Protein AF-A0A259LRX1-F1 (afdb_monomer_lite)

Structure (mmCIF, N/CA/C/O backbone):
data_AF-A0A259LRX1-F1
#
_entry.id   AF-A0A259LRX1-F1
#
loop_
_atom_site.group_PDB
_atom_site.id
_atom_site.type_symbol
_atom_site.label_atom_id
_atom_site.label_alt_id
_atom_site.label_comp_id
_atom_site.label_asym_id
_atom_site.label_entity_id
_atom_site.label_seq_id
_atom_site.pdbx_PDB_ins_code
_atom_site.Cartn_x
_atom_site.Cartn_y
_atom_site.Cartn_z
_atom_site.occupancy
_atom_site.B_iso_or_equiv
_atom_site.auth_seq_id
_atom_site.auth_comp_id
_atom_site.auth_asym_id
_atom_site.auth_atom_id
_atom_site.pdbx_PDB_model_num
ATOM 1 N N . MET A 1 1 ? 87.023 -0.215 -50.441 1.00 38.09 1 MET A N 1
ATOM 2 C CA . MET A 1 1 ? 86.492 1.044 -49.880 1.00 38.09 1 MET A CA 1
ATOM 3 C C . MET A 1 1 ? 86.187 0.751 -48.413 1.00 38.09 1 MET A C 1
ATOM 5 O O . MET A 1 1 ? 85.219 0.063 -48.152 1.00 38.09 1 MET A O 1
ATOM 9 N N . SER A 1 2 ? 87.177 0.835 -47.516 1.00 36.00 2 SER A N 1
ATOM 10 C CA . SER A 1 2 ? 87.458 2.015 -46.662 1.00 36.00 2 SER A CA 1
ATOM 11 C C . SER A 1 2 ? 86.255 2.383 -45.779 1.00 36.00 2 SER A C 1
ATOM 13 O O . SER A 1 2 ? 85.195 2.609 -46.335 1.00 36.00 2 SER A O 1
ATOM 15 N N . ARG A 1 3 ? 86.302 2.570 -44.456 1.00 31.27 3 ARG A N 1
ATOM 16 C CA . ARG A 1 3 ? 87.299 2.481 -43.370 1.00 31.27 3 ARG A CA 1
ATOM 17 C C . ARG A 1 3 ? 86.497 2.852 -42.091 1.00 31.27 3 ARG A C 1
ATOM 19 O O . ARG A 1 3 ? 85.777 3.832 -42.180 1.00 31.27 3 ARG A O 1
ATOM 26 N N . THR A 1 4 ? 86.697 2.147 -40.961 1.00 38.66 4 THR A N 1
ATOM 27 C CA . THR A 1 4 ? 86.875 2.705 -39.579 1.00 38.66 4 THR A CA 1
ATOM 28 C C . THR A 1 4 ? 85.667 3.473 -38.945 1.00 38.66 4 THR A C 1
ATOM 30 O O . THR A 1 4 ? 85.063 4.292 -39.608 1.00 38.66 4 THR A O 1
ATOM 33 N N . ARG A 1 5 ? 85.227 3.352 -37.674 1.00 39.44 5 ARG A N 1
ATOM 34 C CA . ARG A 1 5 ? 85.904 3.222 -36.362 1.00 39.44 5 ARG A CA 1
ATOM 35 C C . ARG A 1 5 ? 84.874 2.917 -35.239 1.00 39.44 5 ARG A C 1
ATOM 37 O O . ARG A 1 5 ? 83.744 3.381 -35.319 1.00 39.44 5 ARG A O 1
ATOM 44 N N . ASN A 1 6 ? 85.330 2.218 -34.191 1.00 39.12 6 ASN A N 1
ATOM 45 C CA . ASN A 1 6 ? 84.788 2.159 -32.815 1.00 39.12 6 ASN A CA 1
ATOM 46 C C . ASN A 1 6 ? 84.361 3.535 -32.261 1.00 39.12 6 ASN A C 1
ATOM 48 O O . ASN A 1 6 ? 84.956 4.529 -32.684 1.00 39.12 6 ASN A O 1
ATOM 52 N N . THR A 1 7 ? 83.486 3.582 -31.236 1.00 38.69 7 THR A N 1
ATOM 53 C CA . THR A 1 7 ? 83.815 3.982 -29.833 1.00 38.69 7 THR A CA 1
ATOM 54 C C . THR A 1 7 ? 82.566 3.997 -28.912 1.00 38.69 7 THR A C 1
ATOM 56 O O . THR A 1 7 ? 81.537 4.550 -29.276 1.00 38.69 7 THR A O 1
ATOM 59 N N . ASP A 1 8 ? 82.749 3.371 -27.742 1.00 36.41 8 ASP A N 1
ATOM 60 C CA . ASP A 1 8 ? 82.173 3.510 -26.386 1.00 36.41 8 ASP A CA 1
ATOM 61 C C . ASP A 1 8 ? 80.683 3.374 -26.001 1.00 36.41 8 ASP A C 1
ATOM 63 O O . ASP A 1 8 ? 79.798 4.124 -26.401 1.00 36.41 8 ASP A O 1
ATOM 67 N N . ASN A 1 9 ? 80.510 2.459 -25.033 1.00 42.97 9 ASN A N 1
ATOM 68 C CA . ASN A 1 9 ? 79.506 2.413 -23.968 1.00 42.97 9 ASN A CA 1
ATOM 69 C C . ASN A 1 9 ? 79.480 3.707 -23.139 1.00 42.97 9 ASN A C 1
ATOM 71 O O . ASN A 1 9 ? 80.552 4.141 -22.726 1.00 42.97 9 ASN A O 1
ATOM 75 N N . GLN A 1 10 ? 78.288 4.156 -22.703 1.00 38.97 10 GLN A N 1
ATOM 76 C CA . GLN A 1 10 ? 77.995 4.401 -21.274 1.00 38.97 10 GLN A CA 1
ATOM 77 C C . GLN A 1 10 ? 76.554 4.889 -20.967 1.00 38.97 10 GLN A C 1
ATOM 79 O O . GLN A 1 10 ? 76.077 5.826 -21.594 1.00 38.97 10 GLN A O 1
ATOM 84 N N . PHE A 1 11 ? 75.976 4.292 -19.905 1.00 35.16 11 PHE A N 1
ATOM 85 C CA . PHE A 1 11 ? 74.873 4.734 -19.013 1.00 35.16 11 PHE A CA 1
ATOM 86 C C . PHE A 1 11 ? 73.444 4.859 -19.606 1.00 35.16 11 PHE A C 1
ATOM 88 O O . PHE A 1 11 ? 73.268 5.309 -20.723 1.00 35.16 11 PHE A O 1
ATOM 95 N N . ALA A 1 12 ? 72.350 4.480 -18.934 1.00 34.88 12 ALA A N 1
ATOM 96 C CA . ALA A 1 12 ? 72.104 4.267 -17.509 1.00 34.88 12 ALA A CA 1
ATOM 97 C C . ALA A 1 12 ? 71.021 3.189 -17.275 1.00 34.88 12 ALA A C 1
ATOM 99 O O . ALA A 1 12 ? 70.099 3.032 -18.073 1.00 34.88 12 ALA A O 1
ATOM 100 N N . LEU A 1 13 ? 71.144 2.477 -16.151 1.00 39.62 13 LEU A N 1
ATOM 101 C CA . LEU A 1 13 ? 70.032 1.815 -15.471 1.00 39.62 13 LEU A CA 1
ATOM 102 C C . LEU A 1 13 ? 68.998 2.878 -15.086 1.00 39.62 13 LEU A C 1
ATOM 104 O O . LEU A 1 13 ? 69.352 3.803 -14.357 1.00 39.62 13 LEU A O 1
ATOM 108 N N . ASP A 1 14 ? 67.752 2.709 -15.518 1.00 36.44 14 ASP A N 1
ATOM 109 C CA . ASP A 1 14 ? 66.608 3.332 -14.860 1.00 36.44 14 ASP A CA 1
ATOM 110 C C . ASP A 1 14 ? 65.539 2.264 -14.613 1.00 36.44 14 ASP A C 1
ATOM 112 O O . ASP A 1 14 ? 65.049 1.602 -15.530 1.00 36.44 14 ASP A O 1
ATOM 116 N N . LEU A 1 15 ? 65.294 2.034 -13.328 1.00 47.12 15 LEU A N 1
ATOM 117 C CA . LEU A 1 15 ? 64.236 1.207 -12.773 1.00 47.12 15 LEU A CA 1
ATOM 118 C C . LEU A 1 15 ? 63.082 2.164 -12.463 1.00 47.12 15 LEU A C 1
ATOM 120 O O . LEU A 1 15 ? 63.223 3.009 -11.586 1.00 47.12 15 LEU A O 1
ATOM 124 N N . GLY A 1 16 ? 61.951 2.009 -13.142 1.00 35.22 16 GLY A N 1
ATOM 125 C CA . GLY A 1 16 ? 60.719 2.750 -12.852 1.00 35.22 16 GLY A CA 1
ATOM 126 C C . GLY A 1 16 ? 59.592 2.191 -13.712 1.00 35.22 16 GLY A C 1
ATOM 127 O O . GLY A 1 16 ? 59.544 2.445 -14.908 1.00 35.22 16 GLY A O 1
ATOM 128 N N . GLU A 1 17 ? 58.923 1.145 -13.238 1.00 38.59 17 GLU A N 1
ATOM 129 C CA . GLU A 1 17 ? 57.674 1.191 -12.462 1.00 38.59 17 GLU A CA 1
ATOM 130 C C . GLU A 1 17 ? 56.427 1.176 -13.356 1.00 38.59 17 GLU A C 1
ATOM 132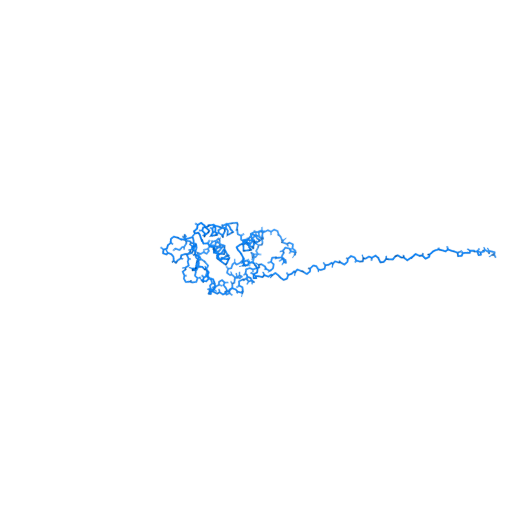 O O . GLU A 1 17 ? 56.190 2.048 -14.191 1.00 38.59 17 GLU A O 1
ATOM 137 N N . ASP A 1 18 ? 55.674 0.093 -13.154 1.00 40.38 18 ASP A N 1
ATOM 138 C CA . ASP A 1 18 ? 54.313 -0.197 -13.583 1.00 40.38 18 ASP A CA 1
ATOM 139 C C . ASP A 1 18 ? 53.484 1.033 -13.955 1.00 40.38 18 ASP A C 1
ATOM 141 O O . ASP A 1 18 ? 53.131 1.867 -13.122 1.00 40.38 18 ASP A O 1
ATOM 145 N N . THR A 1 19 ? 53.056 1.082 -15.214 1.00 37.00 19 THR A N 1
ATOM 146 C CA . THR A 1 19 ? 51.871 1.858 -15.576 1.00 37.00 19 THR A CA 1
ATOM 147 C C . THR A 1 19 ? 50.654 1.059 -15.108 1.00 37.00 19 THR A C 1
ATOM 149 O O . THR A 1 19 ? 50.413 -0.028 -15.638 1.00 37.00 19 THR A O 1
ATOM 152 N N . PRO A 1 20 ? 49.870 1.535 -14.121 1.00 41.22 20 PRO A N 1
ATOM 153 C CA . PRO A 1 20 ? 48.747 0.764 -13.634 1.00 41.22 20 PRO A CA 1
ATOM 154 C C . PRO A 1 20 ? 47.658 0.797 -14.703 1.00 41.22 20 PRO A C 1
ATOM 156 O O . PRO A 1 20 ? 47.102 1.846 -15.041 1.00 41.22 20 PRO A O 1
ATOM 159 N N . VAL A 1 21 ? 47.346 -0.383 -15.232 1.00 39.78 21 VAL A N 1
ATOM 160 C CA . VAL A 1 21 ? 46.067 -0.652 -15.880 1.00 39.78 21 VAL A CA 1
ATOM 161 C C . VAL A 1 21 ? 45.000 -0.227 -14.878 1.00 39.78 21 VAL A C 1
ATOM 163 O O . VAL A 1 21 ? 44.909 -0.785 -13.787 1.00 39.78 21 VAL A O 1
ATOM 166 N N . LYS A 1 22 ? 44.245 0.823 -15.207 1.00 35.78 22 LYS A N 1
ATOM 167 C CA . LYS A 1 22 ? 43.150 1.317 -14.375 1.00 35.78 22 LYS A CA 1
ATOM 168 C C . LYS A 1 22 ? 42.031 0.283 -14.444 1.00 35.78 22 LYS A C 1
ATOM 170 O O . LYS A 1 22 ? 41.156 0.360 -15.302 1.00 35.78 22 LYS A O 1
ATOM 175 N N . SER A 1 23 ? 42.140 -0.732 -13.594 1.00 37.19 23 SER A N 1
ATOM 176 C CA . SER A 1 23 ? 41.134 -1.754 -13.363 1.00 37.19 23 SER A CA 1
ATOM 177 C C . SER A 1 23 ? 39.817 -1.050 -13.084 1.00 37.19 23 SER A C 1
ATOM 179 O O . SER A 1 23 ? 39.687 -0.325 -12.100 1.00 37.19 23 SER A O 1
ATOM 181 N N . THR A 1 24 ? 38.861 -1.204 -13.991 1.00 37.25 24 THR A N 1
ATOM 182 C CA . THR A 1 24 ? 37.471 -0.857 -13.735 1.00 37.25 24 THR A CA 1
ATOM 183 C C . THR A 1 24 ? 37.028 -1.724 -12.565 1.00 37.25 24 THR A C 1
ATOM 185 O O . THR A 1 24 ? 36.812 -2.924 -12.722 1.00 37.25 24 THR A O 1
ATOM 188 N N . GLU A 1 25 ? 36.997 -1.133 -11.373 1.00 32.72 25 GLU A N 1
ATOM 189 C CA . GLU A 1 25 ? 36.380 -1.731 -10.201 1.00 32.72 25 GLU A CA 1
ATOM 190 C C . GLU A 1 25 ? 34.937 -2.055 -10.578 1.00 32.72 25 GLU A C 1
ATOM 192 O O . GLU A 1 25 ? 34.113 -1.168 -10.798 1.00 32.72 25 GLU A O 1
ATOM 197 N N . ILE A 1 26 ? 34.651 -3.347 -10.716 1.00 38.97 26 ILE A N 1
ATOM 198 C CA . ILE A 1 26 ? 33.288 -3.852 -10.698 1.00 38.97 26 ILE A CA 1
ATOM 199 C C . ILE A 1 26 ? 32.786 -3.508 -9.298 1.00 38.97 26 ILE A C 1
ATOM 201 O O . ILE A 1 26 ? 33.133 -4.180 -8.326 1.00 38.97 26 ILE A O 1
ATOM 205 N N . GLN A 1 27 ? 32.056 -2.399 -9.183 1.00 36.53 27 GLN A N 1
ATOM 206 C CA . GLN A 1 27 ? 31.294 -2.092 -7.986 1.00 36.53 27 GLN A CA 1
ATOM 207 C C . GLN A 1 27 ? 30.257 -3.200 -7.853 1.00 36.53 27 GLN A C 1
ATOM 209 O O . GLN A 1 27 ? 29.288 -3.266 -8.605 1.00 36.53 27 GLN A O 1
ATOM 214 N N . TRP A 1 28 ? 30.520 -4.122 -6.934 1.00 33.84 28 TRP A N 1
ATOM 215 C CA . TRP A 1 28 ? 29.535 -5.083 -6.481 1.00 33.84 28 TRP A CA 1
ATOM 216 C C . TRP A 1 28 ? 28.424 -4.273 -5.822 1.00 33.84 28 TRP A C 1
ATOM 218 O O . TRP A 1 28 ? 28.607 -3.739 -4.731 1.00 33.84 28 TRP A O 1
ATOM 228 N N . THR A 1 29 ? 27.304 -4.111 -6.521 1.00 44.41 29 THR A N 1
ATOM 229 C CA . THR A 1 29 ? 26.080 -3.579 -5.933 1.00 44.41 29 THR A CA 1
ATOM 230 C C . THR A 1 29 ? 25.726 -4.507 -4.776 1.00 44.41 29 THR A C 1
ATOM 232 O O . THR A 1 29 ? 25.499 -5.701 -4.990 1.00 44.41 29 THR A O 1
ATOM 235 N N . GLU A 1 30 ? 25.772 -3.997 -3.544 1.00 50.09 30 GLU A N 1
ATOM 236 C CA . GLU A 1 30 ? 25.347 -4.759 -2.370 1.00 50.09 30 GLU A CA 1
ATOM 237 C C . GLU A 1 30 ? 23.941 -5.327 -2.630 1.00 50.09 30 GLU A C 1
ATOM 239 O O . GLU A 1 30 ? 23.099 -4.625 -3.205 1.00 50.09 30 GLU A O 1
ATOM 244 N N . PRO A 1 31 ? 23.664 -6.589 -2.258 1.00 51.84 31 PRO A N 1
ATOM 245 C CA . PRO A 1 31 ? 22.336 -7.157 -2.428 1.00 51.84 31 PRO A CA 1
ATOM 246 C C . PRO A 1 31 ? 21.329 -6.263 -1.703 1.00 51.84 31 PRO A C 1
ATOM 248 O O . PRO A 1 31 ? 21.425 -6.072 -0.493 1.00 51.84 31 PRO A O 1
ATOM 251 N N . VAL A 1 32 ? 20.381 -5.691 -2.450 1.00 56.38 32 VAL A N 1
ATOM 252 C CA . VAL A 1 32 ? 19.362 -4.800 -1.887 1.00 56.38 32 VAL A CA 1
ATOM 253 C C . VAL A 1 32 ? 18.583 -5.569 -0.821 1.00 56.38 32 VAL A C 1
ATOM 255 O O . VAL A 1 32 ? 17.864 -6.525 -1.127 1.00 56.38 32 VAL A O 1
ATOM 258 N N . ASP A 1 33 ? 18.745 -5.172 0.442 1.00 68.19 33 ASP A N 1
ATOM 259 C CA . ASP A 1 33 ? 18.036 -5.805 1.546 1.00 68.19 33 ASP A CA 1
ATOM 260 C C . ASP A 1 33 ? 16.577 -5.333 1.565 1.00 68.19 33 ASP A C 1
ATOM 262 O O . ASP A 1 33 ? 16.231 -4.248 2.042 1.00 68.19 33 ASP A O 1
ATOM 266 N N . HIS A 1 34 ? 15.701 -6.175 1.018 1.00 66.81 34 HIS A N 1
ATOM 267 C CA . HIS A 1 34 ? 14.258 -5.962 1.004 1.00 66.81 34 HIS A CA 1
ATOM 268 C C . HIS A 1 34 ? 13.672 -5.777 2.414 1.00 66.81 34 HIS A C 1
ATOM 270 O O . HIS A 1 34 ? 12.684 -5.059 2.560 1.00 66.81 34 HIS A O 1
ATOM 276 N N . ALA A 1 35 ? 14.271 -6.377 3.453 1.00 70.06 35 ALA A N 1
ATOM 277 C CA . ALA A 1 35 ? 13.803 -6.211 4.829 1.00 70.06 35 ALA A CA 1
ATOM 278 C C . ALA A 1 35 ? 14.028 -4.777 5.326 1.00 70.06 35 ALA A C 1
ATOM 280 O O . ALA A 1 35 ? 13.190 -4.227 6.040 1.00 70.06 35 ALA A O 1
ATOM 281 N N . GLN A 1 36 ? 15.116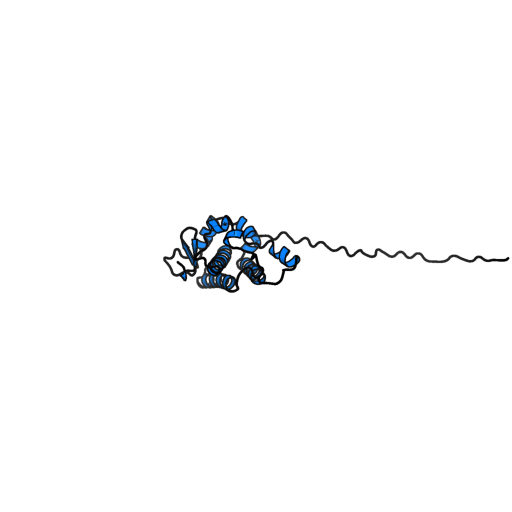 -4.139 4.889 1.00 81.50 36 GLN A N 1
ATOM 282 C CA . GLN A 1 36 ? 15.445 -2.777 5.290 1.00 81.50 36 GLN A CA 1
ATOM 283 C C . GLN A 1 36 ? 14.468 -1.747 4.709 1.00 81.50 36 GLN A C 1
ATOM 285 O O . GLN A 1 36 ? 14.141 -0.768 5.371 1.00 81.50 36 GLN A O 1
ATOM 290 N N . ARG A 1 37 ? 13.912 -1.992 3.514 1.00 86.19 37 ARG A N 1
ATOM 291 C CA . ARG A 1 37 ? 12.950 -1.079 2.864 1.00 86.19 37 ARG A CA 1
ATOM 292 C C . ARG A 1 37 ? 11.642 -0.898 3.640 1.00 86.19 37 ARG A C 1
ATOM 294 O O . ARG A 1 37 ? 10.991 0.128 3.476 1.00 86.19 37 ARG A O 1
ATOM 301 N N . LEU A 1 38 ? 11.269 -1.872 4.472 1.00 91.00 38 LEU A N 1
ATOM 302 C CA . LEU A 1 38 ? 10.085 -1.825 5.340 1.00 91.00 38 LEU A CA 1
ATOM 303 C C . LEU A 1 38 ? 10.449 -1.827 6.833 1.00 91.00 38 LEU A C 1
ATOM 305 O O . LEU A 1 38 ? 9.577 -2.052 7.671 1.00 91.00 38 LEU A O 1
ATOM 309 N N . ALA A 1 39 ? 11.714 -1.572 7.184 1.00 91.31 39 ALA A N 1
ATOM 310 C CA . ALA A 1 39 ? 12.160 -1.565 8.576 1.00 91.31 39 ALA A CA 1
ATOM 311 C C . ALA A 1 39 ? 11.645 -0.339 9.342 1.00 91.31 39 ALA A C 1
ATOM 313 O O . ALA A 1 39 ? 11.280 -0.442 10.514 1.00 91.31 39 ALA A O 1
ATOM 314 N N . THR A 1 40 ? 11.594 0.821 8.682 1.00 95.56 40 THR A N 1
ATOM 315 C CA . THR A 1 40 ? 11.133 2.077 9.282 1.00 95.56 40 THR A CA 1
ATOM 316 C C . THR A 1 40 ? 10.174 2.835 8.364 1.00 95.56 40 THR A C 1
ATOM 318 O O . THR A 1 40 ? 10.074 2.568 7.163 1.00 95.56 40 THR A O 1
ATOM 321 N N . LEU A 1 41 ? 9.465 3.813 8.939 1.00 96.19 41 LEU A N 1
ATOM 322 C CA . LEU A 1 41 ? 8.600 4.726 8.185 1.00 96.19 41 LEU A CA 1
ATOM 323 C C . LEU A 1 41 ? 9.397 5.485 7.121 1.00 96.19 41 LEU A C 1
ATOM 325 O O . LEU A 1 41 ? 8.982 5.533 5.966 1.00 96.19 41 LEU A O 1
ATOM 329 N N . SER A 1 42 ? 10.570 5.999 7.494 1.00 96.06 42 SER A N 1
ATOM 330 C CA . SER A 1 42 ? 11.454 6.739 6.593 1.00 96.06 42 SER A CA 1
ATOM 331 C C . SER A 1 42 ? 11.961 5.875 5.438 1.00 96.06 42 SER A C 1
ATOM 333 O O . SER A 1 42 ? 11.993 6.344 4.302 1.00 96.06 42 SER A O 1
ATOM 335 N N . ASP A 1 43 ? 12.312 4.609 5.695 1.00 95.25 43 ASP A N 1
ATOM 336 C CA . ASP A 1 43 ? 12.752 3.687 4.639 1.00 95.25 43 ASP A CA 1
ATOM 337 C C . ASP A 1 43 ? 11.622 3.400 3.644 1.00 95.25 43 ASP A C 1
ATOM 339 O O . ASP A 1 43 ? 11.839 3.397 2.429 1.00 95.25 43 ASP A O 1
ATOM 343 N N . THR A 1 44 ? 10.397 3.236 4.153 1.00 96.50 44 THR A N 1
ATOM 344 C CA . THR A 1 44 ? 9.215 2.997 3.313 1.00 96.50 44 THR A CA 1
ATOM 345 C C . THR A 1 44 ? 8.854 4.232 2.493 1.00 96.50 44 THR A C 1
AT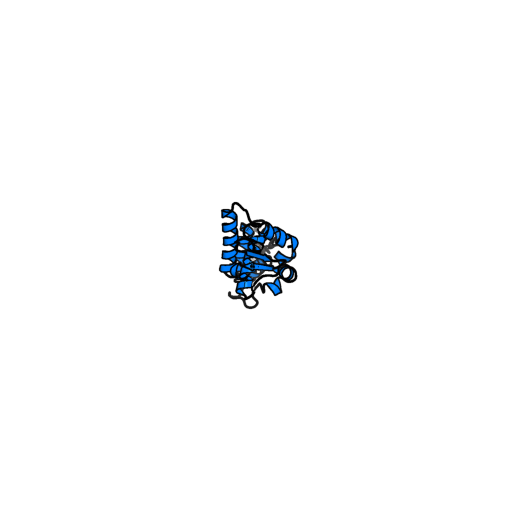OM 347 O O . THR A 1 44 ? 8.549 4.130 1.307 1.00 96.50 44 THR A O 1
ATOM 350 N N . GLU A 1 45 ? 8.920 5.424 3.079 1.00 96.94 45 GLU A N 1
ATOM 351 C CA . GLU A 1 45 ? 8.701 6.677 2.353 1.00 96.94 45 GLU A CA 1
ATOM 352 C C . GLU A 1 45 ? 9.767 6.910 1.279 1.00 96.94 45 GLU A C 1
ATOM 354 O O . GLU A 1 45 ? 9.434 7.334 0.171 1.00 96.94 45 GLU A O 1
ATOM 359 N N . ALA A 1 46 ? 11.032 6.598 1.575 1.00 95.38 46 ALA A N 1
ATOM 360 C CA . ALA A 1 46 ? 12.120 6.677 0.608 1.00 95.38 46 ALA A CA 1
ATOM 361 C C . ALA A 1 46 ? 11.905 5.700 -0.558 1.00 95.38 46 ALA A C 1
ATOM 363 O O . ALA A 1 46 ? 12.068 6.091 -1.714 1.00 95.38 46 ALA A O 1
ATOM 364 N N . LEU A 1 47 ? 11.469 4.468 -0.278 1.00 95.19 47 LEU A N 1
ATOM 365 C CA . LEU A 1 47 ? 11.068 3.496 -1.298 1.00 95.19 47 LEU A CA 1
ATOM 366 C C . LEU A 1 47 ? 9.942 4.048 -2.190 1.00 95.19 47 LEU A C 1
ATOM 368 O O . LEU A 1 47 ? 10.056 4.045 -3.415 1.00 95.19 47 LEU A O 1
ATOM 372 N N . LEU A 1 48 ? 8.867 4.567 -1.592 1.00 96.94 48 LEU A N 1
ATOM 373 C CA . LEU A 1 48 ? 7.741 5.134 -2.341 1.00 96.94 48 LEU A CA 1
ATOM 374 C C . LEU A 1 48 ? 8.167 6.352 -3.176 1.00 96.94 48 LEU A C 1
ATOM 376 O O . LEU A 1 48 ? 7.705 6.530 -4.305 1.00 96.94 48 LEU A O 1
ATOM 380 N N . ALA A 1 49 ? 9.076 7.178 -2.656 1.00 95.88 49 ALA A N 1
ATOM 381 C CA . ALA A 1 49 ? 9.652 8.292 -3.397 1.00 95.88 49 ALA A CA 1
ATOM 382 C C . ALA A 1 49 ? 10.478 7.812 -4.600 1.00 95.88 49 ALA A C 1
ATOM 384 O O . ALA A 1 49 ? 10.363 8.406 -5.673 1.00 95.88 49 ALA A O 1
ATOM 385 N N . GLN A 1 50 ? 11.246 6.727 -4.462 1.00 93.69 50 GLN A N 1
ATOM 386 C CA . GLN A 1 50 ? 11.979 6.109 -5.573 1.00 93.69 50 GLN A CA 1
ATOM 387 C C . GLN A 1 50 ? 11.024 5.593 -6.654 1.00 93.69 50 GLN A C 1
ATOM 389 O O . GLN A 1 50 ? 11.207 5.915 -7.825 1.00 93.69 50 GLN A O 1
ATOM 394 N N . TRP A 1 51 ? 9.943 4.899 -6.286 1.00 94.75 51 TRP A N 1
ATOM 395 C CA . TRP A 1 51 ? 8.926 4.460 -7.253 1.00 94.75 51 TRP A CA 1
ATOM 396 C C . TRP A 1 51 ? 8.239 5.631 -7.961 1.00 94.75 51 TRP A C 1
ATOM 398 O O . TRP A 1 51 ? 8.016 5.588 -9.171 1.00 94.75 51 TRP A O 1
ATOM 408 N N . GLN A 1 52 ? 7.933 6.709 -7.238 1.00 95.00 52 GLN A N 1
ATOM 409 C CA . GLN A 1 52 ? 7.384 7.924 -7.840 1.00 95.00 52 GLN A CA 1
ATOM 410 C C . GLN A 1 52 ? 8.384 8.572 -8.809 1.00 95.00 52 GLN A C 1
ATOM 412 O O . GLN A 1 52 ? 8.011 9.006 -9.900 1.00 95.00 52 GLN A O 1
ATOM 417 N N . GLN A 1 53 ? 9.664 8.639 -8.436 1.00 91.38 53 GLN A N 1
ATOM 418 C CA . GLN A 1 53 ? 10.727 9.148 -9.301 1.00 91.38 53 GLN A CA 1
ATOM 419 C C . GLN A 1 53 ? 10.938 8.254 -10.525 1.00 91.38 53 GLN A C 1
ATOM 421 O O . GLN A 1 53 ? 11.196 8.782 -11.600 1.00 91.38 53 GLN A O 1
ATOM 426 N N . ALA A 1 54 ? 10.741 6.945 -10.415 1.00 90.12 54 ALA A N 1
ATOM 427 C CA . ALA A 1 54 ? 10.756 6.027 -11.549 1.00 90.12 54 ALA A CA 1
ATOM 428 C C . ALA A 1 54 ? 9.486 6.118 -12.424 1.00 90.12 54 ALA A C 1
ATOM 430 O O . ALA A 1 54 ? 9.416 5.506 -13.486 1.00 90.12 54 ALA A O 1
ATOM 431 N N . GLY A 1 55 ? 8.473 6.889 -12.005 1.00 91.44 55 GLY A N 1
ATOM 432 C CA . GLY A 1 55 ? 7.193 7.005 -12.706 1.00 91.44 55 GLY A CA 1
ATOM 433 C C . GLY A 1 55 ? 6.289 5.780 -12.550 1.00 91.44 55 GLY A C 1
ATOM 434 O O . GLY A 1 55 ? 5.362 5.613 -13.336 1.00 91.44 55 GLY A O 1
ATOM 435 N N . TRP A 1 56 ? 6.554 4.920 -11.563 1.00 94.31 56 TRP A N 1
ATOM 436 C CA . TRP A 1 56 ? 5.772 3.708 -11.310 1.00 94.31 56 TRP A CA 1
ATOM 437 C C . TRP A 1 56 ? 4.445 4.035 -10.627 1.00 94.31 56 TRP A C 1
ATOM 439 O O . TRP A 1 56 ? 3.403 3.516 -11.010 1.00 94.31 56 TRP A O 1
ATOM 449 N N . ILE A 1 57 ? 4.475 4.939 -9.647 1.00 96.31 57 ILE A N 1
ATOM 450 C CA . ILE A 1 57 ? 3.291 5.418 -8.923 1.00 96.31 57 ILE A CA 1
ATOM 451 C C . ILE A 1 57 ? 3.170 6.938 -9.025 1.00 96.31 57 ILE A C 1
ATOM 453 O O . ILE A 1 57 ? 4.131 7.642 -9.348 1.00 96.31 57 ILE A O 1
ATOM 457 N N . ARG A 1 58 ? 1.981 7.472 -8.745 1.00 97.00 58 ARG A N 1
ATOM 458 C CA . ARG A 1 58 ? 1.699 8.905 -8.882 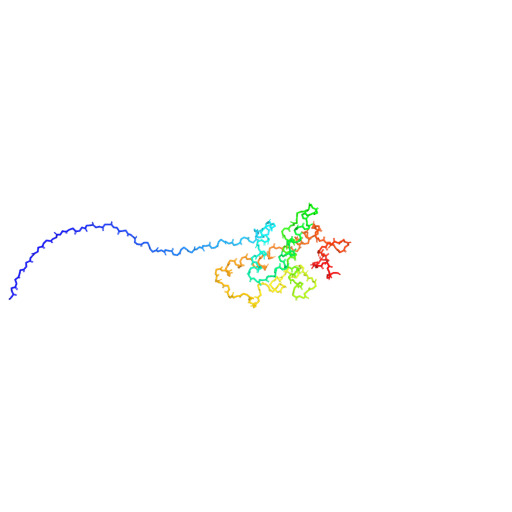1.00 97.00 58 ARG A CA 1
ATOM 459 C C . ARG A 1 58 ? 2.113 9.658 -7.615 1.00 97.00 58 ARG A C 1
ATOM 461 O O . ARG A 1 58 ? 2.111 9.082 -6.527 1.00 97.00 58 ARG A O 1
ATOM 468 N N . PRO A 1 59 ? 2.338 10.982 -7.699 1.00 98.12 59 PRO A N 1
ATOM 469 C CA . PRO A 1 59 ? 2.559 11.809 -6.511 1.00 98.12 59 PRO A CA 1
ATOM 470 C C . PRO A 1 59 ? 1.438 11.719 -5.468 1.00 98.12 59 PRO A C 1
ATOM 472 O O . PRO A 1 59 ? 1.691 11.852 -4.273 1.00 98.12 59 PRO A O 1
ATOM 475 N N . LEU A 1 60 ? 0.203 11.466 -5.914 1.00 98.50 60 LEU A N 1
ATOM 476 C CA . LEU A 1 60 ? -0.937 11.255 -5.025 1.00 98.50 60 LEU A CA 1
ATOM 477 C C . LEU A 1 60 ? -0.760 10.013 -4.144 1.0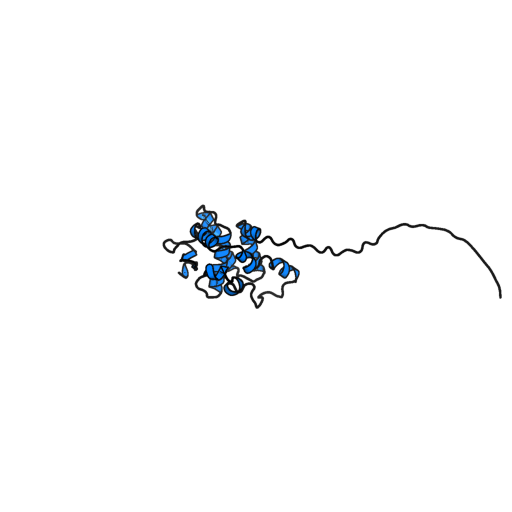0 98.50 60 LEU A C 1
ATOM 479 O O . LEU A 1 60 ? -1.105 10.060 -2.971 1.00 98.50 60 LEU A O 1
ATOM 483 N N . ASP A 1 61 ? -0.202 8.930 -4.683 1.00 98.62 61 ASP A N 1
ATOM 484 C CA . ASP A 1 61 ? -0.067 7.662 -3.964 1.00 98.62 61 ASP A CA 1
ATOM 485 C C . ASP A 1 61 ? 0.947 7.795 -2.815 1.00 98.62 61 ASP A C 1
ATOM 487 O O . ASP A 1 61 ? 0.692 7.344 -1.699 1.00 98.62 61 ASP A O 1
ATOM 491 N N . THR A 1 62 ? 2.051 8.520 -3.042 1.00 98.56 62 THR A N 1
ATOM 492 C CA . THR A 1 62 ? 3.016 8.847 -1.976 1.00 98.56 62 THR A CA 1
ATOM 493 C C . THR A 1 62 ? 2.464 9.874 -0.990 1.00 98.56 62 THR A C 1
ATOM 495 O O . THR A 1 62 ? 2.707 9.772 0.210 1.00 98.56 62 THR A O 1
ATOM 498 N N . GLY A 1 63 ? 1.708 10.863 -1.480 1.00 98.62 63 GLY A N 1
ATOM 499 C CA . GLY A 1 63 ? 1.038 11.855 -0.640 1.00 98.62 63 GLY A CA 1
ATOM 500 C C . GLY A 1 63 ? 0.020 11.222 0.298 1.00 98.62 63 GLY A C 1
ATOM 501 O O . GLY A 1 63 ? -0.050 11.600 1.462 1.00 98.62 63 GLY A O 1
ATOM 502 N N . PHE A 1 64 ? -0.710 10.216 -0.177 1.00 98.69 64 PHE A N 1
ATOM 503 C CA . PHE A 1 64 ? -1.663 9.491 0.644 1.00 98.69 64 PHE A CA 1
ATOM 504 C C . PHE A 1 64 ? -0.972 8.674 1.743 1.00 98.69 64 PHE A C 1
ATOM 506 O O . PHE A 1 64 ? -1.405 8.732 2.887 1.00 98.69 64 PHE A O 1
ATOM 513 N N . ALA A 1 65 ? 0.140 7.990 1.452 1.00 98.56 65 ALA A N 1
ATOM 514 C CA . ALA A 1 65 ? 0.920 7.315 2.494 1.00 98.56 65 ALA A CA 1
ATOM 515 C C . ALA A 1 65 ? 1.434 8.289 3.570 1.00 98.56 65 ALA A C 1
ATOM 517 O O . ALA A 1 65 ? 1.301 8.006 4.758 1.00 98.56 65 ALA A O 1
ATOM 518 N N . ARG A 1 66 ? 1.945 9.466 3.175 1.00 98.31 66 ARG A N 1
ATOM 519 C CA . ARG A 1 66 ? 2.353 10.510 4.134 1.00 98.31 66 ARG A CA 1
ATOM 520 C C . ARG A 1 66 ? 1.185 10.999 4.990 1.00 98.31 66 ARG A C 1
ATOM 522 O O . ARG A 1 66 ? 1.328 11.085 6.202 1.00 98.31 66 ARG A O 1
ATOM 529 N N . LEU A 1 67 ? 0.011 11.210 4.393 1.00 98.06 67 LEU A N 1
ATOM 530 C CA . LEU A 1 67 ? -1.194 11.580 5.139 1.00 98.06 67 LEU A CA 1
ATOM 531 C C . LEU A 1 67 ? -1.570 10.520 6.189 1.00 98.06 67 LEU A C 1
ATOM 533 O O . LEU A 1 67 ? -1.931 10.868 7.306 1.00 98.06 67 LEU A O 1
ATOM 537 N N . ILE A 1 68 ? -1.482 9.226 5.860 1.00 98.19 68 ILE A N 1
ATOM 538 C CA . ILE A 1 68 ? -1.754 8.144 6.824 1.00 98.19 68 ILE A CA 1
ATOM 539 C C . ILE A 1 68 ? -0.792 8.202 8.012 1.00 98.19 68 ILE A C 1
ATOM 541 O O . ILE A 1 68 ? -1.216 7.998 9.152 1.00 98.19 68 ILE A O 1
ATOM 545 N N . ARG A 1 69 ? 0.485 8.503 7.757 1.00 97.75 69 ARG A N 1
ATOM 546 C CA . ARG A 1 69 ? 1.470 8.724 8.814 1.00 97.75 69 ARG A CA 1
ATOM 547 C C . ARG A 1 69 ? 1.091 9.909 9.698 1.00 97.75 69 ARG A C 1
ATOM 549 O O . ARG A 1 69 ? 0.958 9.720 10.901 1.00 97.75 69 ARG A O 1
ATOM 556 N N . GLU A 1 70 ? 0.877 11.077 9.099 1.00 97.12 70 GLU A N 1
ATOM 557 C CA . GLU A 1 70 ? 0.524 12.317 9.804 1.00 97.12 70 GLU A CA 1
ATOM 558 C C . GLU A 1 70 ? -0.720 12.123 10.686 1.00 97.12 70 GLU A C 1
ATOM 560 O O . GLU A 1 70 ? -0.683 12.398 11.882 1.00 97.12 70 GLU A O 1
ATOM 565 N N . LEU A 1 71 ? -1.790 11.535 10.139 1.00 96.06 71 LEU A N 1
ATOM 566 C CA . LEU A 1 71 ? -3.026 11.263 10.881 1.00 96.06 71 LEU A CA 1
ATOM 567 C C . LEU A 1 71 ? -2.843 10.270 12.034 1.00 96.06 71 LEU A C 1
ATOM 569 O O . LEU A 1 71 ? -3.579 10.339 13.019 1.00 96.06 71 LEU A O 1
ATOM 573 N N . SER A 1 72 ? -1.915 9.320 11.902 1.00 95.75 72 SER A N 1
ATOM 574 C CA . SER A 1 72 ? -1.602 8.375 12.977 1.00 95.75 72 SER A CA 1
ATOM 575 C C . SER A 1 72 ? -0.826 9.080 14.094 1.00 95.75 72 SER A C 1
ATOM 577 O O . SER A 1 72 ? -1.185 8.950 15.263 1.00 95.75 72 SER A O 1
ATOM 579 N N . GLU A 1 73 ? 0.172 9.894 13.736 1.00 95.31 73 GLU A N 1
ATOM 580 C CA . GLU A 1 73 ? 0.969 10.683 14.685 1.00 95.31 73 GLU A CA 1
ATOM 581 C C . GLU A 1 73 ? 0.102 11.696 15.458 1.00 95.31 73 GLU A C 1
ATOM 583 O O . GLU A 1 73 ? 0.231 11.812 16.678 1.00 95.31 73 GLU A O 1
ATOM 588 N N . GLU A 1 74 ? -0.844 12.369 14.792 1.00 94.56 74 GLU A N 1
ATOM 589 C CA . GLU A 1 74 ? -1.818 13.277 15.427 1.00 94.56 74 GLU A CA 1
ATOM 590 C C . GLU A 1 74 ? -2.696 12.581 16.479 1.00 94.56 74 GLU A C 1
ATOM 592 O O . GLU A 1 74 ? -3.133 13.204 17.449 1.00 94.56 74 GLU A O 1
ATOM 597 N N . GLN A 1 75 ? -2.933 11.279 16.314 1.00 91.50 75 GLN A N 1
ATOM 598 C CA . GLN A 1 75 ? -3.694 10.449 17.247 1.00 91.50 75 GLN A CA 1
ATOM 599 C C . GLN A 1 75 ? -2.810 9.794 18.320 1.00 91.50 75 GLN A C 1
ATOM 601 O O . GLN A 1 75 ? -3.300 8.999 19.124 1.00 91.50 75 GLN A O 1
ATOM 606 N N . GLY A 1 76 ? -1.517 10.134 18.365 1.00 92.31 76 GLY A N 1
ATOM 607 C CA . GLY A 1 76 ? -0.551 9.556 19.297 1.00 92.31 76 GLY A CA 1
ATOM 608 C C . GLY A 1 76 ? -0.172 8.109 18.973 1.00 92.31 76 GLY A C 1
ATOM 609 O O . GLY A 1 76 ? 0.328 7.405 19.850 1.00 92.31 76 GLY A O 1
ATOM 610 N N . ASP A 1 77 ? -0.419 7.662 17.741 1.00 92.25 77 ASP A N 1
ATOM 611 C CA . ASP A 1 77 ? -0.045 6.345 17.233 1.00 92.25 77 ASP A CA 1
ATOM 612 C C . ASP A 1 77 ? 1.238 6.433 16.389 1.00 92.25 77 ASP A C 1
ATOM 614 O O . ASP A 1 77 ? 1.618 7.484 15.875 1.00 92.25 77 ASP A O 1
ATOM 618 N N . THR A 1 78 ? 1.930 5.309 16.236 1.00 92.69 78 THR A N 1
ATOM 619 C CA . THR A 1 78 ? 3.020 5.163 15.268 1.00 92.69 78 THR A CA 1
ATOM 620 C C . THR A 1 78 ? 2.648 4.019 14.335 1.00 92.69 78 THR A C 1
ATOM 622 O O . THR A 1 78 ? 2.669 2.860 14.762 1.00 92.69 78 THR A O 1
ATOM 625 N N . PRO A 1 79 ? 2.298 4.305 13.069 1.00 94.31 79 PRO A N 1
ATOM 626 C CA . PRO A 1 79 ? 1.839 3.266 12.169 1.00 94.31 79 PRO A CA 1
ATOM 627 C C . PRO A 1 79 ? 2.982 2.301 11.862 1.00 94.31 79 PRO A C 1
ATOM 629 O O . PRO A 1 79 ? 4.161 2.654 11.909 1.00 94.31 79 PRO A O 1
ATOM 632 N N . GLN A 1 80 ? 2.640 1.066 11.509 1.00 96.12 80 GLN A N 1
ATOM 633 C CA . GLN A 1 80 ? 3.649 0.150 10.992 1.00 96.12 80 GLN A CA 1
ATOM 634 C C . GLN A 1 80 ? 4.056 0.573 9.571 1.00 96.12 80 GLN A C 1
ATOM 636 O O . GLN A 1 80 ? 3.182 0.969 8.795 1.00 96.12 80 GLN A O 1
ATOM 641 N N . PRO A 1 81 ? 5.332 0.421 9.172 1.00 97.00 81 PRO A N 1
ATOM 642 C CA . PRO A 1 81 ? 5.782 0.746 7.814 1.00 97.00 81 PRO A CA 1
ATOM 643 C C . PRO A 1 81 ? 4.960 0.050 6.717 1.00 97.00 81 PRO A C 1
ATOM 645 O O . PRO A 1 81 ? 4.598 0.663 5.712 1.00 97.00 81 PRO A O 1
ATOM 648 N N . LEU A 1 82 ? 4.544 -1.199 6.962 1.00 96.81 82 LEU A N 1
ATOM 649 C CA . LEU A 1 82 ? 3.668 -1.955 6.064 1.00 96.81 82 LEU A CA 1
ATOM 650 C C . LEU A 1 82 ? 2.325 -1.248 5.792 1.00 96.81 82 LEU A C 1
ATOM 652 O O . LEU A 1 82 ? 1.821 -1.311 4.674 1.00 96.81 82 LEU A O 1
ATOM 656 N N . VAL A 1 83 ? 1.763 -0.523 6.766 1.00 98.19 83 VAL A N 1
ATOM 657 C CA . VAL A 1 83 ? 0.510 0.233 6.582 1.00 98.19 83 VAL A CA 1
ATOM 658 C C . VAL A 1 83 ? 0.700 1.364 5.572 1.00 98.19 83 VAL A C 1
ATOM 660 O O . VAL A 1 83 ? -0.177 1.577 4.735 1.00 98.19 83 VAL A O 1
ATOM 663 N N . LEU A 1 84 ? 1.852 2.046 5.581 1.00 98.38 84 LEU A N 1
ATOM 664 C CA . LEU A 1 84 ? 2.144 3.104 4.607 1.00 98.38 84 LEU A CA 1
ATOM 665 C C . LEU A 1 84 ? 2.256 2.548 3.185 1.00 98.38 84 LEU A C 1
ATOM 667 O O . LEU A 1 84 ? 1.697 3.124 2.249 1.00 98.38 84 LEU A O 1
ATOM 671 N N . LEU A 1 85 ? 2.930 1.403 3.029 1.00 98.06 85 LEU A N 1
ATOM 672 C CA . LEU A 1 85 ? 3.011 0.710 1.745 1.00 98.06 85 LEU A CA 1
ATOM 673 C C . LEU A 1 85 ? 1.608 0.340 1.242 1.00 98.06 85 LEU A C 1
ATOM 675 O O . LEU A 1 85 ? 1.240 0.693 0.122 1.00 98.06 85 LEU A O 1
ATOM 679 N N . LEU A 1 86 ? 0.803 -0.334 2.068 1.00 98.56 86 LEU A N 1
ATOM 680 C CA . LEU A 1 86 ? -0.541 -0.777 1.685 1.00 98.56 86 LEU A CA 1
ATOM 681 C C . LEU A 1 86 ? -1.481 0.400 1.381 1.00 98.56 86 LEU A C 1
ATOM 683 O O . LEU A 1 86 ? -2.301 0.304 0.465 1.00 98.56 86 LEU A O 1
ATOM 687 N N . ALA A 1 87 ? -1.331 1.531 2.074 1.00 98.69 87 ALA A N 1
ATOM 688 C CA . ALA A 1 87 ? -2.051 2.763 1.766 1.00 98.69 87 ALA A CA 1
ATOM 689 C C . ALA A 1 87 ? -1.708 3.294 0.363 1.00 98.69 87 ALA A C 1
ATOM 691 O O . ALA A 1 87 ? -2.616 3.539 -0.438 1.00 98.69 87 ALA A O 1
ATOM 692 N N . ALA A 1 88 ? -0.415 3.415 0.035 1.00 98.69 88 ALA A N 1
ATOM 693 C CA . ALA A 1 88 ? 0.031 3.845 -1.293 1.00 98.69 88 ALA A CA 1
ATOM 694 C C . ALA A 1 88 ? -0.472 2.900 -2.394 1.00 98.69 88 ALA A C 1
ATOM 696 O O . ALA A 1 88 ? -0.999 3.357 -3.409 1.00 98.69 88 ALA A O 1
ATOM 697 N N . LEU A 1 89 ? -0.372 1.584 -2.180 1.00 98.56 89 LEU A N 1
ATOM 698 C CA . LEU A 1 89 ? -0.835 0.580 -3.142 1.00 98.56 89 LEU A CA 1
ATOM 699 C C . LEU A 1 89 ? -2.359 0.612 -3.330 1.00 98.56 89 LEU A C 1
ATOM 701 O O . LEU A 1 89 ? -2.836 0.471 -4.455 1.00 98.56 89 LEU A O 1
ATOM 705 N N . THR A 1 90 ? -3.129 0.859 -2.268 1.00 98.69 90 THR A N 1
ATOM 706 C CA . THR A 1 90 ? -4.590 1.032 -2.361 1.00 98.69 90 THR A CA 1
ATOM 707 C C . THR A 1 90 ? -4.944 2.273 -3.181 1.00 98.69 90 THR A C 1
ATOM 709 O O . THR A 1 90 ? -5.778 2.199 -4.084 1.00 98.69 90 THR A O 1
ATOM 712 N N . SER A 1 91 ? -4.273 3.403 -2.926 1.00 98.69 91 SER A N 1
ATOM 713 C CA . SER A 1 91 ? -4.437 4.627 -3.722 1.00 98.69 91 SER A CA 1
ATOM 714 C C . SER A 1 91 ? -4.080 4.399 -5.196 1.00 98.69 91 SER A C 1
ATOM 716 O O . SER A 1 91 ? -4.822 4.829 -6.086 1.00 98.69 91 SER A O 1
ATOM 718 N N . HIS A 1 92 ? -2.996 3.664 -5.465 1.00 98.31 92 HIS A N 1
ATOM 719 C CA . HIS A 1 92 ? -2.569 3.306 -6.819 1.00 98.31 92 HIS A CA 1
ATOM 720 C C . HIS A 1 92 ? -3.636 2.488 -7.555 1.00 98.31 92 HIS A C 1
ATOM 722 O O . HIS A 1 92 ? -4.012 2.832 -8.675 1.00 98.31 92 HIS A O 1
ATOM 728 N N . GLN A 1 93 ? -4.196 1.459 -6.908 1.00 98.19 93 GLN A N 1
ATOM 729 C CA . GLN A 1 93 ? -5.282 0.652 -7.479 1.00 98.19 93 GLN A CA 1
ATOM 730 C C . GLN A 1 93 ? -6.518 1.492 -7.806 1.00 98.19 93 GLN A C 1
ATOM 732 O O . GLN A 1 93 ? -7.077 1.368 -8.897 1.00 98.19 93 GLN A O 1
ATOM 737 N N . VAL A 1 94 ? -6.894 2.411 -6.914 1.00 97.94 94 VAL A N 1
ATOM 738 C CA . VAL A 1 94 ? -7.979 3.366 -7.180 1.00 97.94 94 VAL A CA 1
ATOM 739 C C . VAL A 1 94 ? -7.664 4.267 -8.367 1.00 97.94 94 VAL A C 1
ATOM 741 O O . VAL A 1 94 ? -8.526 4.532 -9.203 1.00 97.94 94 VAL A O 1
ATOM 744 N N . GLY A 1 95 ? -6.406 4.677 -8.512 1.00 96.62 95 GLY A N 1
ATOM 745 C CA . GLY A 1 95 ? -5.929 5.402 -9.683 1.00 96.62 95 GLY A CA 1
ATOM 746 C C . GLY A 1 95 ? -6.080 4.675 -11.007 1.00 96.62 95 GLY A C 1
ATOM 747 O O . GLY A 1 95 ? -6.243 5.322 -12.039 1.00 96.62 95 GLY A O 1
ATOM 748 N N . ARG A 1 96 ? -6.050 3.345 -10.961 1.00 95.38 96 ARG A N 1
ATOM 749 C CA . ARG A 1 96 ? -6.237 2.453 -12.106 1.00 95.38 96 ARG A CA 1
ATOM 750 C C . ARG A 1 96 ? -7.702 2.057 -12.324 1.00 95.38 96 ARG A C 1
ATOM 752 O O . ARG A 1 96 ? -7.989 1.283 -13.228 1.00 95.38 96 ARG A O 1
ATOM 759 N N . GLY A 1 97 ? -8.627 2.605 -11.532 1.00 96.75 97 GLY A N 1
ATOM 760 C CA . GLY A 1 97 ? -10.067 2.372 -11.663 1.00 96.75 97 GLY A CA 1
ATOM 761 C C . GLY A 1 97 ? -10.612 1.220 -10.817 1.00 96.75 97 GLY A C 1
ATOM 762 O O . GLY A 1 97 ? -11.793 0.896 -10.935 1.00 96.75 97 GLY A O 1
ATOM 763 N N . HIS A 1 98 ? -9.799 0.613 -9.950 1.00 97.81 98 HIS A N 1
ATOM 764 C CA . HIS A 1 98 ? -10.284 -0.373 -8.986 1.00 97.81 98 HIS A CA 1
ATOM 765 C C . HIS A 1 98 ? -10.923 0.317 -7.773 1.00 97.81 98 HIS A C 1
ATOM 767 O O . HIS A 1 98 ? -10.597 1.443 -7.425 1.00 97.81 98 HIS A O 1
ATOM 773 N N . VAL A 1 99 ? -11.850 -0.358 -7.102 1.00 97.38 99 VAL A N 1
ATOM 774 C CA . VAL A 1 99 ? -12.535 0.196 -5.915 1.00 97.38 99 VAL A CA 1
ATOM 775 C C . VAL A 1 99 ? -11.749 -0.098 -4.628 1.00 97.38 99 VAL A C 1
ATOM 777 O O . VAL A 1 99 ? -11.795 0.667 -3.667 1.00 97.38 99 VAL A O 1
ATOM 780 N N . CYS A 1 100 ? -11.006 -1.204 -4.620 1.00 97.94 100 CYS A N 1
ATOM 781 C CA . CYS A 1 100 ? -10.215 -1.695 -3.499 1.00 97.94 100 CYS A CA 1
ATOM 782 C C . CYS A 1 100 ? -9.017 -2.502 -3.995 1.00 97.94 100 CYS A C 1
ATOM 784 O O . CYS A 1 100 ? -8.941 -2.852 -5.175 1.00 97.94 100 CYS A O 1
ATOM 786 N N . ILE A 1 101 ? -8.143 -2.877 -3.068 1.00 98.19 101 ILE A N 1
ATOM 787 C CA . ILE A 1 101 ? -7.126 -3.906 -3.277 1.00 98.19 101 ILE A CA 1
ATOM 788 C C . ILE A 1 101 ? -7.479 -5.144 -2.445 1.00 98.19 101 ILE A C 1
ATOM 790 O O . ILE A 1 101 ? -7.805 -5.025 -1.266 1.00 98.19 101 ILE A O 1
ATOM 794 N N . ASP A 1 102 ? -7.462 -6.328 -3.059 1.00 98.31 102 ASP A N 1
ATOM 795 C CA . ASP A 1 102 ? -7.587 -7.600 -2.339 1.00 98.31 102 ASP A CA 1
ATOM 796 C C . ASP A 1 102 ? -6.188 -8.071 -1.937 1.00 98.31 102 ASP A C 1
ATOM 798 O O . ASP A 1 102 ? -5.362 -8.386 -2.792 1.00 98.31 102 ASP A O 1
ATOM 802 N N . LEU A 1 103 ? -5.911 -8.080 -0.635 1.00 98.56 103 LEU A N 1
ATOM 803 C CA . LEU A 1 103 ? -4.596 -8.381 -0.077 1.00 98.56 103 LEU A CA 1
ATOM 804 C C . LEU A 1 103 ? -4.170 -9.824 -0.360 1.00 98.56 103 LEU A C 1
ATOM 806 O O . LEU A 1 103 ? -2.987 -10.074 -0.572 1.00 98.56 103 LEU A O 1
ATOM 810 N N . ALA A 1 104 ? -5.113 -10.769 -0.414 1.00 98.00 104 ALA A N 1
ATOM 811 C CA . ALA A 1 104 ? -4.786 -12.153 -0.739 1.00 98.00 104 ALA A CA 1
ATOM 812 C C . ALA A 1 104 ? -4.349 -12.281 -2.207 1.00 98.00 104 ALA A C 1
ATOM 814 O O . ALA A 1 104 ? -3.343 -12.924 -2.500 1.00 98.00 104 ALA A O 1
ATOM 815 N N . ALA A 1 105 ? -5.063 -11.618 -3.122 1.00 97.56 105 ALA A N 1
ATOM 816 C CA . ALA A 1 105 ? -4.700 -11.593 -4.539 1.00 97.56 105 ALA A CA 1
ATOM 817 C C . ALA A 1 105 ? -3.386 -10.831 -4.782 1.00 97.56 105 ALA A C 1
ATOM 819 O O . ALA A 1 105 ? -2.540 -11.294 -5.545 1.00 97.56 105 ALA A O 1
ATOM 820 N N . LEU A 1 106 ? -3.186 -9.708 -4.083 1.00 97.88 106 LEU A N 1
ATOM 821 C CA . LEU A 1 106 ? -1.954 -8.923 -4.128 1.00 97.88 106 LEU A CA 1
ATOM 822 C C . LEU A 1 106 ? -0.730 -9.767 -3.763 1.00 97.88 106 LEU A C 1
ATOM 824 O O . LEU A 1 106 ? 0.277 -9.705 -4.461 1.00 97.88 106 LEU A O 1
ATOM 828 N N . LEU A 1 107 ? -0.804 -10.528 -2.670 1.00 97.12 107 LEU A N 1
ATOM 829 C CA . LEU A 1 107 ? 0.319 -11.348 -2.210 1.00 97.12 107 LEU A CA 1
ATOM 830 C C . LEU A 1 107 ? 0.524 -12.602 -3.072 1.00 97.12 107 LEU A C 1
ATOM 832 O O . LEU A 1 107 ? 1.640 -13.107 -3.144 1.00 97.12 107 LEU A O 1
ATOM 836 N N . ALA A 1 108 ? -0.521 -13.088 -3.749 1.00 96.81 108 ALA A N 1
ATOM 837 C CA . ALA A 1 108 ? -0.413 -14.203 -4.687 1.00 96.81 108 ALA A CA 1
ATOM 838 C C . ALA A 1 108 ? 0.256 -13.799 -6.014 1.00 96.81 108 ALA A C 1
ATOM 840 O O . ALA A 1 108 ? 1.070 -14.557 -6.538 1.00 96.81 108 ALA A O 1
ATOM 841 N N . ASP A 1 109 ? -0.074 -12.620 -6.554 1.00 95.62 109 ASP A N 1
ATOM 842 C CA . ASP A 1 109 ? 0.527 -12.091 -7.783 1.00 95.62 109 ASP A CA 1
ATOM 843 C C . ASP A 1 109 ? 0.550 -10.554 -7.781 1.00 95.62 109 ASP A C 1
ATOM 845 O O . ASP A 1 109 ? -0.330 -9.866 -8.319 1.00 95.62 109 ASP A O 1
ATOM 849 N N . ALA A 1 110 ? 1.591 -9.998 -7.161 1.00 95.00 110 ALA A N 1
ATOM 850 C CA . ALA A 1 110 ? 1.771 -8.555 -7.064 1.00 95.00 110 ALA A CA 1
ATOM 851 C C . ALA A 1 110 ? 2.045 -7.901 -8.424 1.00 95.00 110 ALA A C 1
ATOM 853 O O . ALA A 1 110 ? 1.622 -6.767 -8.648 1.00 95.00 110 ALA A O 1
ATOM 854 N N . GLY A 1 111 ? 2.730 -8.603 -9.334 1.00 92.12 111 GLY A N 1
ATOM 855 C CA . GLY A 1 111 ? 3.048 -8.087 -10.664 1.00 92.12 111 GLY A CA 1
ATOM 856 C C . GLY A 1 111 ? 1.777 -7.836 -11.468 1.00 92.12 111 GLY A C 1
ATOM 857 O O . GLY A 1 111 ? 1.556 -6.719 -11.939 1.00 92.12 111 GLY A O 1
ATOM 858 N N . HIS A 1 112 ? 0.901 -8.840 -11.535 1.00 92.62 112 HIS A N 1
ATOM 859 C CA . HIS A 1 112 ? -0.390 -8.720 -12.205 1.00 92.62 112 HIS A CA 1
ATOM 860 C C . HIS A 1 112 ? -1.315 -7.719 -11.504 1.00 92.62 112 HIS A C 1
ATOM 862 O O . HIS A 1 112 ? -1.903 -6.849 -12.151 1.00 92.62 112 HIS A O 1
ATOM 868 N N . THR A 1 113 ? -1.415 -7.800 -10.173 1.00 95.88 113 THR A N 1
ATOM 869 C CA . THR A 1 113 ? -2.313 -6.935 -9.397 1.00 95.88 113 THR A CA 1
ATOM 870 C C . THR A 1 113 ? -1.937 -5.467 -9.560 1.00 95.88 113 THR A C 1
ATOM 872 O O . THR A 1 113 ? -2.804 -4.625 -9.791 1.00 95.88 113 THR A O 1
ATOM 875 N N . LEU A 1 114 ? -0.649 -5.130 -9.456 1.00 95.81 114 LEU A N 1
ATOM 876 C CA . LEU A 1 114 ? -0.186 -3.743 -9.432 1.00 95.81 114 LEU A CA 1
ATOM 877 C C . LEU A 1 114 ? 0.105 -3.163 -10.819 1.00 95.81 114 LEU A C 1
ATOM 879 O O . LEU A 1 114 ? -0.001 -1.944 -10.971 1.00 95.81 114 LEU A O 1
ATOM 883 N N . ALA A 1 115 ? 0.436 -4.009 -11.803 1.00 93.62 115 ALA A N 1
ATOM 884 C CA . ALA A 1 115 ? 1.015 -3.605 -13.088 1.00 93.62 115 ALA A CA 1
ATOM 885 C C . ALA A 1 115 ? 2.196 -2.635 -12.899 1.00 93.62 115 ALA A C 1
ATOM 887 O O . ALA A 1 115 ? 2.252 -1.566 -13.506 1.00 93.62 115 ALA A O 1
ATOM 888 N N . LEU A 1 116 ? 3.092 -2.996 -11.970 1.00 90.38 116 LEU A N 1
ATOM 889 C CA . LEU A 1 116 ? 4.289 -2.238 -11.617 1.00 90.38 116 LEU A CA 1
ATOM 890 C C . LEU A 1 116 ? 5.549 -3.095 -11.829 1.00 90.38 116 LEU A C 1
ATOM 892 O O . LEU A 1 116 ? 5.611 -4.211 -11.301 1.00 90.38 116 LEU A O 1
ATOM 896 N N . PRO A 1 117 ? 6.580 -2.574 -12.517 1.00 87.81 117 PRO A N 1
ATOM 897 C CA . PRO A 1 117 ? 6.618 -1.287 -13.217 1.00 87.81 117 PRO A CA 1
ATOM 898 C C . PRO A 1 117 ? 5.612 -1.225 -14.381 1.00 87.81 117 PRO A C 1
ATOM 900 O O . PRO A 1 117 ? 5.187 -2.276 -14.862 1.00 87.81 117 PRO A O 1
ATOM 903 N N . PRO A 1 118 ? 5.231 -0.020 -14.841 1.00 85.00 118 PRO A N 1
ATOM 904 C CA . PRO A 1 118 ? 4.403 0.141 -16.034 1.00 85.00 118 PRO A CA 1
ATOM 905 C C . PRO A 1 118 ? 5.067 -0.503 -17.260 1.00 85.00 118 PRO A C 1
ATOM 907 O O . PRO A 1 118 ? 6.272 -0.346 -17.451 1.00 85.00 118 PRO A O 1
ATOM 910 N N . GLU A 1 119 ? 4.287 -1.189 -18.102 1.00 77.94 119 GLU A N 1
ATOM 911 C CA . GLU A 1 119 ? 4.787 -1.794 -19.351 1.00 77.94 119 GLU A CA 1
ATOM 912 C C . GLU A 1 119 ? 5.305 -0.733 -20.332 1.00 77.94 119 GLU A C 1
ATOM 914 O O . GLU A 1 119 ? 6.341 -0.913 -20.971 1.00 77.94 119 GLU A O 1
ATOM 919 N N . GLU A 1 120 ? 4.602 0.399 -20.406 1.00 77.81 120 GLU A N 1
ATOM 920 C CA . GLU A 1 120 ? 5.025 1.579 -21.151 1.00 77.81 120 GLU A CA 1
ATOM 921 C C . GLU A 1 120 ? 5.592 2.613 -20.168 1.00 77.81 120 GLU A C 1
ATOM 923 O O . GLU A 1 120 ? 4.837 3.213 -19.391 1.00 77.81 120 GLU A O 1
ATOM 928 N N . PRO A 1 121 ? 6.919 2.830 -20.150 1.00 71.12 121 PRO A N 1
ATOM 929 C CA . PRO A 1 121 ? 7.518 3.768 -19.220 1.00 71.12 121 PRO A CA 1
ATOM 930 C C . PRO A 1 121 ? 7.083 5.198 -19.561 1.00 71.12 121 PRO A C 1
ATOM 932 O O . PRO A 1 121 ? 7.241 5.681 -20.679 1.00 71.12 121 PRO A O 1
ATOM 935 N N . VAL A 1 122 ? 6.552 5.902 -18.557 1.00 71.75 122 VAL A N 1
ATOM 936 C CA . VAL A 1 122 ? 6.138 7.315 -18.669 1.00 71.75 122 VAL A CA 1
ATOM 937 C C . VAL A 1 122 ? 7.353 8.248 -18.799 1.00 71.75 122 VAL A C 1
ATOM 939 O O . VAL A 1 122 ? 7.246 9.375 -19.282 1.00 71.75 122 VAL A O 1
ATOM 942 N N . LYS A 1 123 ? 8.526 7.783 -18.358 1.00 69.50 123 LYS A N 1
ATOM 943 C CA . LYS A 1 123 ? 9.815 8.475 -18.461 1.00 69.50 123 LYS A CA 1
ATOM 944 C C . LYS A 1 123 ? 10.666 7.877 -19.589 1.00 69.50 123 LYS A C 1
ATOM 946 O O . LYS A 1 123 ? 10.460 6.717 -19.938 1.00 69.50 123 LYS A O 1
ATOM 951 N N . PRO A 1 124 ? 11.625 8.640 -20.156 1.00 65.44 124 PRO A N 1
ATOM 952 C CA . PRO A 1 124 ? 12.608 8.081 -21.083 1.00 65.44 124 PRO A CA 1
ATOM 953 C C . PRO A 1 124 ? 13.314 6.868 -20.466 1.00 65.44 124 PRO A C 1
ATOM 955 O O . PRO A 1 124 ? 13.388 6.756 -19.242 1.00 65.44 124 PRO A O 1
ATOM 958 N N . VAL A 1 125 ? 13.801 5.975 -21.333 1.00 68.81 125 VAL A N 1
ATOM 959 C CA . VAL A 1 125 ? 14.473 4.720 -20.964 1.00 68.81 125 VAL A CA 1
ATOM 960 C C . VAL A 1 125 ? 15.477 4.986 -19.842 1.00 68.81 125 VAL A C 1
ATOM 962 O O . VAL A 1 125 ? 16.391 5.794 -20.015 1.00 68.81 125 VAL A O 1
ATOM 965 N N . LEU A 1 126 ? 15.257 4.339 -18.695 1.00 72.62 126 LEU A N 1
ATOM 966 C CA . LEU A 1 126 ? 16.181 4.366 -17.566 1.00 72.62 126 LEU A CA 1
ATOM 967 C C . LEU A 1 126 ? 17.553 3.884 -18.037 1.00 72.62 126 LEU A C 1
ATOM 969 O O . LEU A 1 126 ? 17.647 2.976 -18.863 1.00 72.62 126 LEU A O 1
ATOM 973 N N . THR A 1 127 ? 18.617 4.472 -17.505 1.00 78.31 127 THR A N 1
ATOM 974 C CA . THR A 1 127 ? 19.959 3.917 -17.696 1.00 78.31 127 THR A CA 1
ATOM 975 C C . THR A 1 127 ? 20.040 2.519 -17.072 1.00 78.31 127 THR A C 1
ATOM 977 O O . THR A 1 127 ? 19.312 2.214 -16.127 1.00 78.31 127 THR A O 1
ATOM 980 N N . ASP A 1 128 ? 20.948 1.667 -17.559 1.00 74.88 128 ASP A N 1
ATOM 981 C CA . ASP A 1 128 ? 21.137 0.314 -17.006 1.00 74.88 128 ASP A CA 1
ATOM 982 C C . ASP A 1 128 ? 21.421 0.337 -15.493 1.00 74.88 128 ASP A C 1
ATOM 984 O O . ASP A 1 128 ? 21.010 -0.565 -14.765 1.00 74.88 128 ASP A O 1
ATOM 988 N N . VAL A 1 129 ? 22.075 1.400 -15.012 1.00 75.00 129 VAL A N 1
ATOM 989 C CA . VAL A 1 129 ? 22.362 1.631 -13.589 1.00 75.00 129 VAL A CA 1
ATOM 990 C C . VAL A 1 129 ? 21.077 1.913 -12.808 1.00 75.00 129 VAL A C 1
ATOM 992 O O . VAL A 1 129 ? 20.811 1.250 -11.813 1.00 75.00 129 VAL A O 1
ATOM 995 N N . GLU A 1 130 ? 20.231 2.830 -13.287 1.00 76.44 130 GLU A N 1
ATOM 996 C CA . GLU A 1 130 ? 18.946 3.143 -12.642 1.00 76.44 130 GLU A CA 1
ATOM 997 C C . GLU A 1 130 ? 17.994 1.938 -12.645 1.00 76.44 130 GLU A C 1
ATOM 999 O O . GLU A 1 130 ? 17.266 1.707 -11.679 1.00 76.44 130 GLU A O 1
ATOM 1004 N N . ALA A 1 131 ? 18.003 1.148 -13.722 1.00 75.56 131 ALA A N 1
ATOM 1005 C CA . ALA A 1 131 ? 17.223 -0.080 -13.805 1.00 75.56 131 ALA A CA 1
ATOM 1006 C C . ALA A 1 131 ? 17.723 -1.146 -12.812 1.00 75.56 131 ALA A C 1
ATOM 1008 O O . ALA A 1 131 ? 16.909 -1.802 -12.159 1.00 75.56 131 ALA A O 1
ATOM 1009 N N . ALA A 1 132 ? 19.043 -1.299 -12.660 1.00 73.94 132 ALA A N 1
ATOM 1010 C CA . ALA A 1 132 ? 19.638 -2.215 -11.689 1.00 73.94 132 ALA A CA 1
ATOM 1011 C C . ALA A 1 132 ? 19.344 -1.796 -10.238 1.00 73.94 132 ALA A C 1
ATOM 1013 O O . ALA A 1 132 ? 18.983 -2.645 -9.422 1.00 73.94 132 ALA A O 1
ATOM 1014 N N . ASP A 1 133 ? 19.410 -0.498 -9.932 1.00 75.81 133 ASP A N 1
ATOM 1015 C CA . ASP A 1 133 ? 19.089 0.038 -8.603 1.00 75.81 133 ASP A CA 1
ATOM 1016 C C . ASP A 1 133 ? 17.618 -0.199 -8.225 1.00 75.81 133 ASP A C 1
ATOM 1018 O O . ASP A 1 133 ? 17.293 -0.492 -7.070 1.00 75.81 133 ASP A O 1
ATOM 1022 N N . LEU A 1 134 ? 16.714 -0.123 -9.208 1.00 78.38 134 LEU A N 1
ATOM 1023 C CA . LEU A 1 134 ? 15.290 -0.384 -9.010 1.00 78.38 134 LEU A CA 1
ATOM 1024 C C . LEU A 1 134 ? 14.949 -1.873 -8.930 1.00 78.38 134 LEU A C 1
ATOM 1026 O O . LEU A 1 134 ? 13.928 -2.203 -8.320 1.00 78.38 134 LEU A O 1
ATOM 1030 N N . ALA A 1 135 ? 15.778 -2.769 -9.480 1.00 74.62 135 ALA A N 1
ATOM 1031 C CA . ALA A 1 135 ? 15.526 -4.212 -9.503 1.00 74.62 135 ALA A CA 1
ATOM 1032 C C . ALA A 1 135 ? 15.245 -4.777 -8.096 1.00 74.62 135 ALA A C 1
ATOM 1034 O O . ALA A 1 135 ? 14.295 -5.531 -7.909 1.00 74.62 135 ALA A O 1
ATOM 1035 N N . GLY A 1 136 ? 15.997 -4.333 -7.082 1.00 76.50 136 GLY A N 1
ATOM 1036 C CA . GLY A 1 136 ? 15.802 -4.722 -5.675 1.00 76.50 136 GLY A CA 1
ATOM 1037 C C . GLY A 1 136 ? 14.674 -3.985 -4.942 1.00 76.50 136 GLY A C 1
ATOM 1038 O O . GLY A 1 136 ? 14.543 -4.072 -3.723 1.00 76.50 136 GLY A O 1
ATOM 1039 N N . THR A 1 137 ? 13.882 -3.196 -5.662 1.00 86.44 137 THR A N 1
ATOM 1040 C CA . THR A 1 137 ? 12.761 -2.428 -5.108 1.00 86.44 137 THR A CA 1
ATOM 1041 C C . THR A 1 137 ? 11.436 -2.805 -5.752 1.00 86.44 137 THR A C 1
ATOM 1043 O O . THR A 1 137 ? 10.428 -2.176 -5.458 1.00 86.44 137 THR A O 1
ATOM 1046 N N . HIS A 1 138 ? 11.393 -3.809 -6.629 1.00 89.69 138 HIS A N 1
ATOM 1047 C CA . HIS A 1 138 ? 10.145 -4.200 -7.276 1.00 89.69 138 HIS A CA 1
ATOM 1048 C C . HIS A 1 138 ? 9.095 -4.654 -6.248 1.00 89.69 138 HIS A C 1
ATOM 1050 O O . HIS A 1 138 ? 9.411 -5.436 -5.347 1.00 89.69 138 HIS A O 1
ATOM 1056 N N . PRO A 1 139 ? 7.816 -4.253 -6.410 1.00 91.25 139 PRO A N 1
ATOM 1057 C CA . PRO A 1 139 ? 6.756 -4.655 -5.489 1.00 91.25 139 PRO A CA 1
ATOM 1058 C C . PRO A 1 139 ? 6.625 -6.171 -5.331 1.00 91.25 139 PRO A C 1
ATOM 1060 O O . PRO A 1 139 ? 6.365 -6.639 -4.228 1.00 91.25 139 PRO A O 1
ATOM 1063 N N . LYS A 1 140 ? 6.840 -6.946 -6.405 1.00 90.88 140 LYS A N 1
ATOM 1064 C CA . LYS A 1 140 ? 6.793 -8.417 -6.357 1.00 90.88 140 LYS A CA 1
ATOM 1065 C C . LYS A 1 140 ? 7.846 -9.001 -5.411 1.00 90.88 140 LYS A C 1
ATOM 1067 O O . LYS A 1 140 ? 7.535 -9.901 -4.643 1.00 90.88 140 LYS A O 1
ATOM 1072 N N . ASP A 1 141 ? 9.063 -8.465 -5.445 1.00 89.56 141 ASP A N 1
ATOM 1073 C CA . ASP A 1 141 ? 10.197 -8.994 -4.689 1.00 89.56 141 ASP A CA 1
ATOM 1074 C C . ASP A 1 141 ? 10.094 -8.573 -3.221 1.00 89.56 141 ASP A C 1
ATOM 1076 O O . ASP A 1 141 ? 10.368 -9.359 -2.313 1.00 89.56 141 ASP A O 1
ATOM 1080 N N . LEU A 1 142 ? 9.580 -7.362 -2.987 1.00 89.75 142 LEU A N 1
ATOM 1081 C CA . LEU A 1 142 ? 9.265 -6.859 -1.658 1.00 89.75 142 LEU A CA 1
ATOM 1082 C C . LEU A 1 142 ? 8.134 -7.656 -0.988 1.00 89.75 142 LEU A C 1
ATOM 1084 O O . LEU A 1 142 ? 8.256 -8.065 0.166 1.00 89.75 142 LEU A O 1
ATOM 1088 N N . LEU A 1 143 ? 7.035 -7.892 -1.711 1.00 92.31 143 LEU A N 1
ATOM 1089 C CA . LEU A 1 143 ? 5.841 -8.552 -1.177 1.00 92.31 143 LEU A CA 1
ATOM 1090 C C . LEU A 1 143 ? 5.986 -10.075 -1.074 1.00 92.31 143 LEU A C 1
ATOM 1092 O O . LEU A 1 143 ? 5.276 -10.679 -0.278 1.00 92.31 143 LEU A O 1
ATOM 1096 N N . ALA A 1 144 ? 6.937 -10.697 -1.781 1.00 90.19 144 ALA A N 1
ATOM 1097 C CA . ALA A 1 144 ? 7.189 -12.141 -1.706 1.00 90.19 144 ALA A CA 1
ATOM 1098 C C . ALA A 1 144 ? 7.511 -12.651 -0.286 1.00 90.19 144 ALA A C 1
ATOM 1100 O O . ALA A 1 144 ? 7.402 -13.847 -0.016 1.00 90.19 144 ALA A O 1
ATOM 1101 N N . ARG A 1 145 ? 7.930 -11.761 0.624 1.00 85.62 145 ARG A N 1
ATOM 1102 C CA . ARG A 1 145 ? 8.254 -12.083 2.024 1.00 85.62 145 ARG A CA 1
ATOM 1103 C C . ARG A 1 145 ? 7.156 -11.690 3.013 1.00 85.62 145 ARG A C 1
ATOM 1105 O O . ARG A 1 145 ? 7.264 -12.036 4.184 1.00 85.62 145 ARG A O 1
ATOM 1112 N N . VAL A 1 146 ? 6.122 -10.985 2.562 1.00 92.38 146 VAL A N 1
ATOM 1113 C CA . VAL A 1 146 ? 5.030 -10.494 3.407 1.00 92.38 146 VAL A CA 1
ATOM 1114 C C . VAL A 1 146 ? 3.923 -11.543 3.459 1.00 92.38 146 VAL A C 1
ATOM 1116 O O . VAL A 1 146 ? 3.495 -12.041 2.420 1.00 92.38 146 VAL A O 1
ATOM 1119 N N . GLN A 1 147 ? 3.455 -11.897 4.658 1.00 95.50 147 GLN A N 1
ATOM 1120 C CA . GLN A 1 147 ? 2.320 -12.807 4.813 1.00 95.50 147 GLN A CA 1
ATOM 1121 C C . GLN A 1 147 ? 1.002 -12.040 4.938 1.00 95.50 147 GLN A C 1
ATOM 1123 O O . GLN A 1 147 ? 0.958 -10.897 5.396 1.00 95.50 147 GLN A O 1
ATOM 1128 N N . LEU A 1 148 ? -0.101 -12.689 4.553 1.00 97.94 148 LEU A N 1
ATOM 1129 C CA . LEU A 1 148 ? -1.434 -12.088 4.645 1.00 97.94 148 LEU A CA 1
ATOM 1130 C C . LEU A 1 148 ? -1.781 -11.706 6.089 1.00 97.94 148 LEU A C 1
ATOM 1132 O O . LEU A 1 148 ? -2.297 -10.615 6.322 1.00 97.94 148 LEU A O 1
ATOM 1136 N N . ASP A 1 149 ? -1.449 -12.568 7.048 1.00 97.94 149 ASP A N 1
ATOM 1137 C CA . ASP A 1 149 ? -1.717 -12.324 8.466 1.00 97.94 149 ASP A CA 1
ATOM 1138 C C . ASP A 1 149 ? -0.939 -11.114 9.005 1.00 97.94 149 ASP A C 1
ATOM 1140 O O . ASP A 1 149 ? -1.476 -10.370 9.829 1.00 97.94 149 ASP A O 1
ATOM 1144 N N . ASP A 1 150 ? 0.272 -10.854 8.497 1.00 96.38 150 ASP A N 1
ATOM 1145 C CA . ASP A 1 150 ? 1.053 -9.663 8.852 1.00 96.38 150 ASP A CA 1
ATOM 1146 C C . ASP A 1 150 ? 0.359 -8.393 8.346 1.00 96.38 150 ASP A C 1
ATOM 1148 O O . ASP A 1 150 ? 0.202 -7.429 9.097 1.00 96.38 150 ASP A O 1
ATOM 1152 N N . CYS A 1 151 ? -0.131 -8.407 7.099 1.00 97.88 151 CYS A N 1
ATOM 1153 C CA . CYS A 1 151 ? -0.911 -7.303 6.536 1.00 97.88 151 CYS A CA 1
ATOM 1154 C C . CYS A 1 151 ? -2.170 -7.029 7.362 1.00 97.88 151 CYS A C 1
ATOM 1156 O O . CYS A 1 151 ? -2.421 -5.887 7.749 1.00 97.88 151 CYS A O 1
ATOM 1158 N N . LEU A 1 152 ? -2.964 -8.068 7.638 1.00 98.44 152 LEU A N 1
ATOM 1159 C CA . LEU A 1 152 ? -4.213 -7.928 8.386 1.00 98.44 152 LEU A CA 1
ATOM 1160 C C . LEU A 1 152 ? -3.948 -7.424 9.806 1.00 98.44 152 LEU A C 1
ATOM 1162 O O . LEU A 1 152 ? -4.595 -6.474 10.240 1.00 98.44 152 LEU A O 1
ATOM 1166 N N . THR A 1 153 ? -2.953 -7.988 10.491 1.00 98.06 153 THR A N 1
ATOM 1167 C CA . THR A 1 153 ? -2.569 -7.569 11.844 1.00 98.06 153 THR A CA 1
ATOM 1168 C C . THR A 1 153 ? -2.085 -6.121 11.868 1.00 98.06 153 THR A C 1
ATOM 1170 O O . THR A 1 153 ? -2.486 -5.354 12.744 1.00 98.06 153 THR A O 1
ATOM 1173 N N . ALA A 1 154 ? -1.239 -5.719 10.915 1.00 97.19 154 ALA A N 1
ATOM 1174 C CA . ALA A 1 154 ? -0.735 -4.352 10.831 1.00 97.19 154 ALA A CA 1
ATOM 1175 C C . ALA A 1 154 ? -1.866 -3.342 10.589 1.00 97.19 154 ALA A C 1
ATOM 1177 O O . ALA A 1 154 ? -1.928 -2.315 11.265 1.00 97.19 154 ALA A O 1
ATOM 1178 N N . LEU A 1 155 ? -2.786 -3.655 9.671 1.00 98.00 155 LEU A N 1
ATOM 1179 C CA . LEU A 1 155 ? -3.929 -2.804 9.346 1.00 98.00 155 LEU A CA 1
ATOM 1180 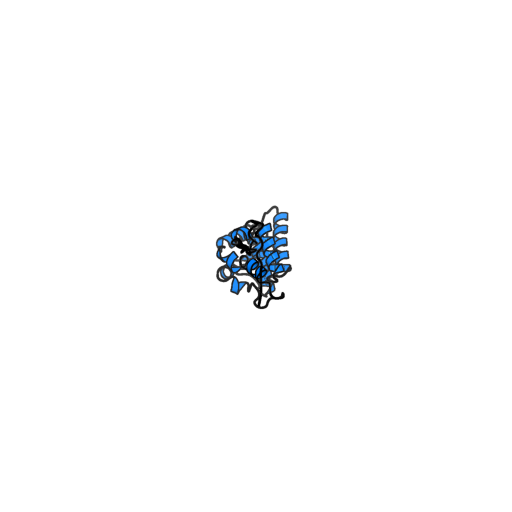C C . LEU A 1 155 ? -4.919 -2.707 10.511 1.00 98.00 155 LEU A C 1
ATOM 1182 O O . LEU A 1 155 ? -5.289 -1.605 10.890 1.00 98.00 155 LEU A O 1
ATOM 1186 N N . GLN A 1 156 ? -5.306 -3.829 11.121 1.00 96.88 156 GLN A N 1
ATOM 1187 C CA . GLN A 1 156 ? -6.267 -3.856 12.234 1.00 96.88 156 GLN A CA 1
ATOM 1188 C C . GLN A 1 156 ? -5.781 -3.105 13.479 1.00 96.88 156 GLN A C 1
ATOM 1190 O O . GLN A 1 156 ? -6.592 -2.676 14.295 1.00 96.88 156 GLN A O 1
ATOM 1195 N N . ARG A 1 157 ? -4.462 -2.968 13.653 1.00 95.62 157 ARG A N 1
ATOM 1196 C CA . ARG A 1 157 ? -3.865 -2.233 14.776 1.00 95.62 157 ARG A CA 1
ATOM 1197 C C . ARG A 1 157 ? -3.696 -0.739 14.507 1.00 95.62 157 ARG A C 1
ATOM 1199 O O . ARG A 1 157 ? -3.387 -0.016 15.447 1.00 95.62 157 ARG A O 1
ATOM 1206 N N . SER A 1 158 ? -3.852 -0.292 13.262 1.00 95.94 158 SER A N 1
ATOM 1207 C CA . SER A 1 158 ? -3.649 1.104 12.880 1.00 95.94 158 SER A CA 1
ATOM 1208 C C . SER A 1 158 ? -4.899 1.937 13.134 1.00 95.94 158 SER A C 1
ATOM 1210 O O . SER A 1 158 ? -5.985 1.576 12.690 1.00 95.94 158 SER A O 1
ATOM 1212 N N . GLN A 1 159 ? -4.736 3.111 13.748 1.00 94.69 159 GLN A N 1
ATOM 1213 C CA . GLN A 1 159 ? -5.843 4.065 13.926 1.00 94.69 159 GLN A CA 1
ATOM 1214 C C . GLN A 1 159 ? -6.340 4.686 12.609 1.00 94.69 159 GLN A C 1
ATOM 1216 O O . GLN A 1 159 ? -7.437 5.239 12.537 1.00 94.69 159 GLN A O 1
ATOM 1221 N N . ALA A 1 160 ? -5.555 4.582 11.536 1.00 96.19 160 ALA A N 1
ATOM 1222 C CA . ALA A 1 160 ? -5.941 5.062 10.214 1.00 96.19 160 ALA A CA 1
ATOM 1223 C C . ALA A 1 160 ? -6.840 4.072 9.446 1.00 96.19 160 ALA A C 1
ATOM 1225 O O . ALA A 1 160 ? -7.266 4.369 8.326 1.00 96.19 160 ALA A O 1
ATOM 1226 N N . VAL A 1 161 ? -7.132 2.904 10.023 1.00 97.56 161 VAL A N 1
ATOM 1227 C CA . VAL A 1 161 ? -7.933 1.850 9.401 1.00 97.56 161 VAL A CA 1
ATOM 1228 C C . VAL A 1 161 ? -9.113 1.509 10.306 1.00 97.56 161 VAL A C 1
ATOM 1230 O O . VAL A 1 161 ? -8.965 1.308 11.505 1.00 97.56 161 VAL A O 1
ATOM 1233 N N . SER A 1 162 ? -10.302 1.416 9.718 1.00 97.06 162 SER A N 1
ATOM 1234 C CA . SER A 1 162 ? -11.520 0.967 10.397 1.00 97.06 162 SER A CA 1
ATOM 1235 C C . SER A 1 162 ? -12.088 -0.273 9.710 1.00 97.06 162 SER A C 1
ATOM 1237 O O . SER A 1 162 ? -11.776 -0.553 8.555 1.00 97.06 162 SER A O 1
ATOM 1239 N N . ASP A 1 163 ? -12.982 -0.988 10.382 1.00 96.25 163 ASP A N 1
ATOM 1240 C CA . ASP A 1 163 ? -13.879 -1.974 9.763 1.00 96.25 163 ASP A CA 1
ATOM 1241 C C . ASP A 1 163 ? -15.099 -1.316 9.075 1.00 96.25 163 ASP A C 1
ATOM 1243 O O . ASP A 1 163 ? -15.971 -1.993 8.529 1.00 96.25 163 ASP A O 1
ATOM 1247 N N . GLY A 1 164 ? -15.154 0.021 9.095 1.00 94.62 164 GLY A N 1
ATOM 1248 C CA . GLY A 1 164 ? -16.208 0.846 8.512 1.00 94.62 164 GLY A CA 1
ATOM 1249 C C . GLY A 1 164 ? -17.191 1.406 9.541 1.00 94.62 164 GLY A C 1
ATOM 1250 O O . GLY A 1 164 ? -17.998 2.277 9.189 1.00 94.62 164 GLY A O 1
ATOM 1251 N N . THR A 1 165 ? -17.101 0.963 10.801 1.00 94.19 165 THR A N 1
ATOM 1252 C CA . THR A 1 165 ? -17.937 1.443 11.914 1.00 94.19 165 THR A CA 1
ATOM 1253 C C . THR A 1 165 ? -17.542 2.836 12.396 1.00 94.19 165 THR A C 1
ATOM 1255 O O . THR A 1 165 ? -18.397 3.601 12.845 1.00 94.19 165 THR A O 1
ATOM 1258 N N . THR A 1 166 ? -16.268 3.197 12.255 1.00 93.81 166 THR A N 1
ATOM 1259 C CA . THR A 1 166 ? -15.722 4.498 12.652 1.00 93.81 166 THR A CA 1
ATOM 1260 C C . THR A 1 166 ? -15.195 5.272 11.441 1.00 93.81 166 THR A C 1
ATOM 1262 O O . THR A 1 166 ? -14.829 4.683 10.420 1.00 93.81 166 THR A O 1
ATOM 1265 N N . PRO A 1 167 ? -15.171 6.616 11.494 1.00 94.00 167 PRO A N 1
ATOM 1266 C CA . PRO A 1 167 ? -14.494 7.405 10.474 1.00 94.00 167 PRO A CA 1
ATOM 1267 C C . PRO A 1 167 ? -12.987 7.118 10.484 1.00 94.00 167 PRO A C 1
ATOM 1269 O O . PRO A 1 167 ? -12.305 7.431 11.452 1.00 94.00 167 PRO A O 1
ATOM 1272 N N . ALA A 1 168 ? -12.478 6.557 9.390 1.00 96.50 168 ALA A N 1
ATOM 1273 C CA . ALA A 1 168 ? -11.054 6.370 9.126 1.00 96.50 168 ALA A CA 1
ATOM 1274 C C . ALA A 1 168 ? -10.800 6.533 7.617 1.00 96.50 168 ALA A C 1
ATOM 1276 O O . ALA A 1 168 ? -11.724 6.300 6.830 1.00 96.50 168 ALA A O 1
ATOM 1277 N N . PRO A 1 169 ? -9.597 6.950 7.183 1.00 97.50 169 PRO A N 1
ATOM 1278 C CA . PRO A 1 169 ? -9.283 7.119 5.762 1.00 97.50 169 PRO A CA 1
ATOM 1279 C C . PRO A 1 169 ? -9.286 5.793 4.987 1.00 97.50 169 PRO A C 1
ATOM 1281 O O . PRO A 1 169 ? -9.644 5.777 3.804 1.00 97.50 169 PRO A O 1
ATOM 1284 N N . LEU A 1 170 ? -8.935 4.691 5.653 1.00 98.50 170 LEU A N 1
ATOM 1285 C CA . LEU A 1 170 ? -8.956 3.342 5.102 1.00 98.50 170 LEU A CA 1
ATOM 1286 C C . LEU A 1 170 ? -10.033 2.487 5.770 1.00 98.50 170 LEU A C 1
ATOM 1288 O O . LEU A 1 170 ? -10.294 2.610 6.968 1.00 98.50 170 LEU A O 1
ATOM 1292 N N . VAL A 1 171 ? -10.630 1.585 4.992 1.00 98.69 171 VAL A N 1
ATOM 1293 C CA . VAL A 1 171 ? -11.574 0.582 5.496 1.00 98.69 171 VAL A CA 1
ATOM 1294 C C . VAL A 1 171 ? -11.098 -0.813 5.111 1.00 98.69 171 VAL A C 1
ATOM 1296 O O . VAL A 1 171 ? -10.864 -1.079 3.933 1.00 98.69 171 VAL A O 1
ATOM 1299 N N . LEU A 1 172 ? -10.968 -1.701 6.094 1.00 98.69 172 LEU A N 1
ATOM 1300 C CA . LEU A 1 172 ? -10.642 -3.111 5.908 1.00 98.69 172 LEU A CA 1
ATOM 1301 C C . LEU A 1 172 ? -11.915 -3.957 6.044 1.00 98.69 172 LEU A C 1
ATOM 1303 O O . LEU A 1 172 ? -12.545 -3.975 7.097 1.00 98.69 172 LEU A O 1
ATOM 1307 N N . ASN A 1 173 ? -12.277 -4.689 4.990 1.00 98.06 173 ASN A N 1
ATOM 1308 C CA . ASN A 1 173 ? -13.395 -5.633 4.994 1.00 98.06 173 ASN A CA 1
ATOM 1309 C C . ASN A 1 173 ? -12.921 -7.002 4.485 1.00 98.06 173 ASN A C 1
ATOM 1311 O O . ASN A 1 173 ? -12.691 -7.192 3.287 1.00 98.06 173 ASN A O 1
ATOM 1315 N N . GLY A 1 174 ? -12.740 -7.953 5.405 1.00 97.25 174 GLY A N 1
ATOM 1316 C CA . GLY A 1 174 ? -12.102 -9.235 5.106 1.00 97.25 174 GLY A CA 1
ATOM 1317 C C . GLY A 1 174 ? -10.656 -9.026 4.653 1.00 97.25 174 GLY A C 1
ATOM 1318 O O . GLY A 1 174 ? -9.857 -8.450 5.384 1.00 97.25 174 GLY A O 1
ATOM 1319 N N . THR A 1 175 ? -10.326 -9.459 3.434 1.00 97.88 175 THR A N 1
ATOM 1320 C CA . THR A 1 175 ? -9.005 -9.249 2.813 1.00 97.88 175 THR A CA 1
ATOM 1321 C C . THR A 1 175 ? -8.939 -8.000 1.942 1.00 97.88 175 THR A C 1
ATOM 1323 O O . THR A 1 175 ? -7.918 -7.757 1.307 1.00 97.88 175 THR A O 1
ATOM 1326 N N . ARG A 1 176 ? -10.014 -7.212 1.855 1.00 98.62 176 ARG A N 1
ATOM 1327 C CA . ARG A 1 176 ? -10.090 -6.069 0.944 1.00 98.62 176 ARG A CA 1
ATOM 1328 C C . ARG A 1 176 ? -9.875 -4.762 1.683 1.00 98.62 176 ARG A C 1
ATOM 1330 O O . ARG A 1 176 ? -10.567 -4.481 2.661 1.00 98.62 176 ARG A O 1
ATOM 1337 N N . LEU A 1 177 ? -8.953 -3.957 1.172 1.00 98.81 177 LEU A N 1
ATOM 1338 C CA . LEU A 1 177 ? -8.634 -2.635 1.692 1.00 98.81 177 LEU A CA 1
ATOM 1339 C C . LEU A 1 177 ? -9.158 -1.559 0.734 1.00 98.81 177 LEU A C 1
ATOM 1341 O O . LEU A 1 177 ? -8.884 -1.583 -0.469 1.00 98.81 177 LEU A O 1
ATOM 1345 N N . TYR A 1 178 ? -9.935 -0.629 1.279 1.00 98.69 178 TYR A N 1
ATOM 1346 C CA . TYR A 1 178 ? -10.639 0.427 0.556 1.00 98.69 178 TYR A CA 1
ATOM 1347 C C . TYR A 1 178 ? -10.167 1.797 1.029 1.00 98.69 178 TYR A C 1
ATOM 1349 O O . TYR A 1 178 ? -9.869 1.987 2.208 1.00 98.69 178 TYR A O 1
ATOM 1357 N N . LEU A 1 179 ? -10.224 2.790 0.141 1.00 98.31 179 LEU A N 1
ATOM 1358 C CA . LEU A 1 179 ? -10.348 4.178 0.584 1.00 98.31 179 LEU A CA 1
ATOM 1359 C C . LEU A 1 179 ? -11.793 4.412 1.047 1.00 98.31 179 LEU A C 1
ATOM 1361 O O . LEU A 1 179 ? -12.726 3.996 0.362 1.00 98.31 179 LEU A O 1
ATOM 1365 N N . ARG A 1 180 ? -11.999 5.140 2.149 1.00 97.00 180 ARG A N 1
ATOM 1366 C CA . ARG A 1 180 ? -13.324 5.339 2.775 1.00 97.00 180 ARG A CA 1
ATOM 1367 C C . ARG A 1 180 ? -14.438 5.776 1.825 1.00 97.00 180 ARG A C 1
ATOM 1369 O O . ARG A 1 180 ? -15.570 5.358 1.995 1.00 97.00 180 ARG A O 1
ATOM 1376 N N . ARG A 1 181 ? -14.132 6.615 0.832 1.00 95.62 181 ARG A N 1
ATOM 1377 C CA . ARG A 1 181 ? -15.112 7.114 -0.152 1.00 95.62 181 ARG A CA 1
ATOM 1378 C C . ARG A 1 181 ? -15.693 6.013 -1.056 1.00 95.62 181 ARG A C 1
ATOM 1380 O O . ARG A 1 181 ? -16.731 6.230 -1.672 1.00 95.62 181 ARG A O 1
ATOM 1387 N N . PHE A 1 182 ? -14.995 4.890 -1.185 1.00 95.50 182 PHE A N 1
ATOM 1388 C CA . PHE A 1 182 ? -15.307 3.802 -2.112 1.00 95.50 182 PHE A CA 1
ATOM 1389 C C . PHE A 1 182 ? -15.871 2.549 -1.417 1.00 95.50 182 PHE A C 1
ATOM 1391 O O . PHE A 1 182 ? -16.128 1.557 -2.097 1.00 95.50 182 PHE A O 1
ATOM 1398 N N . TRP A 1 183 ? -16.059 2.594 -0.094 1.00 94.25 183 TRP A N 1
ATOM 1399 C CA . TRP A 1 183 ? -16.722 1.568 0.717 1.00 94.25 183 TRP A CA 1
ATOM 1400 C C . TRP A 1 183 ? -18.103 2.065 1.139 1.00 94.25 183 TRP A C 1
ATOM 1402 O O . TRP A 1 183 ? -19.073 1.295 0.976 1.00 94.25 183 TRP A O 1
#

Secondary structure (DSSP, 8-state):
---------------------------------HHHHTTSHHHHHHHHHHHHHTTSS-HHHHHHHHHHHHHHHHTT----HHHHHHHHHHHHHHHTT-SEEEHHHHHH-HHHHH--S-SS-SSS---HHHHHHHHTT-HHHHHTT--HHHHHHHHHT-TTEESSSS--SEEEETTEEEEGGG-

Radius of gyration: 28.43 Å; chains: 1; bounding box: 105×28×69 Å

Foldseek 3Di:
DDDDDDDDDDDDDDDDDDPDPPPPPPPPPPQQDLCQCQVALVSVLVLVVLCCVQVQADPVLSVQLVVLQVVQVVVVHGARSLVSVLSSQQVQLVVVVDQWQQQVVCLVDVCVRRVPPPPDGPDPDDDPVSVVVCVSSTSNNSSPPPDLVNNVVRQVPGPQEDCLPDDHQWHDDPRIIGGNVSD

pLDDT: mean 83.16, std 21.67, range [31.27, 98.81]

Sequence (183 aa):
MSRTRNTDNQFALDLGEDTPVKSTEIQWTEPVDHAQRLATLSDTEALLAQWQQAGWIRPLDTGFARLIRELSEEQGDTPQPLVLLLAALTSHQVGRGHVCIDLAALLADAGHTLALPPEEPVKPVLTDVEAADLAGTHPKDLLARVQLDDCLTALQRSQAVSDGTTPAPLVLNGTRLYLRRFW